Protein AF-A0AAW4KYK9-F1 (afdb_monomer_lite)

Secondary structure (DSSP, 8-state):
-----S-SSS-SSGGG---SEEEE-PPPTT--HHHHHHHH---EEEE--PPP-TTSTTS--HHHHHHHHHHHHHHHHS--PPPPTTGGGG--

pLDDT: mean 91.52, std 12.59, range [37.62, 98.31]

Organism: Vibrio cholerae (NCBI:txid666)

Sequence (92 aa):
GEWVQLNTNILQIENEYYSNIRPKRVTYTGERPIQALMARGIQYIEVRCLDINPFLPMGIDLPESRFLDAFLLYCALNDSPLFANNECGHAT

InterPro domains:
  IPR006334 Glutamate--cysteine ligase, monofunctional [PTHR38761] (1-89)
  IPR007370 Glutamate--cysteine ligase [PF04262] (1-90)
  IPR014746 Glutamine synthetase/guanido kinase, catalytic domain [SSF55931] (1-90)

Radius of gyration: 17.28 Å; chains: 1; bounding box: 40×38×48 Å

Structure (mmCIF, N/CA/C/O backbone):
data_AF-A0AAW4KYK9-F1
#
_entry.id   AF-A0AAW4KYK9-F1
#
loop_
_atom_site.group_PDB
_atom_site.id
_atom_site.type_symbol
_atom_site.label_atom_id
_atom_site.label_alt_id
_atom_site.label_comp_id
_atom_site.label_asym_id
_atom_site.label_entity_id
_atom_site.label_seq_id
_atom_site.pdbx_PDB_ins_code
_atom_site.Cartn_x
_atom_site.Cartn_y
_atom_site.Cartn_z
_atom_site.occupancy
_atom_site.B_iso_or_equiv
_atom_site.auth_seq_id
_atom_site.auth_comp_id
_atom_site.auth_asym_id
_atom_site.auth_atom_id
_atom_site.pdbx_PDB_model_num
ATOM 1 N N . GLY A 1 1 ? -1.787 16.146 33.582 1.00 83.69 1 GLY A N 1
ATOM 2 C CA . GLY A 1 1 ? -1.120 15.071 32.833 1.00 83.69 1 GLY A CA 1
ATOM 3 C C . GLY A 1 1 ? -1.573 15.198 31.405 1.00 83.69 1 GLY A C 1
ATOM 4 O O . GLY A 1 1 ? -2.770 15.354 31.205 1.00 83.69 1 GLY A O 1
ATOM 5 N N . GLU A 1 2 ? -0.638 15.224 30.463 1.00 92.69 2 GLU A N 1
ATOM 6 C CA . GLU A 1 2 ? -0.938 15.430 29.043 1.00 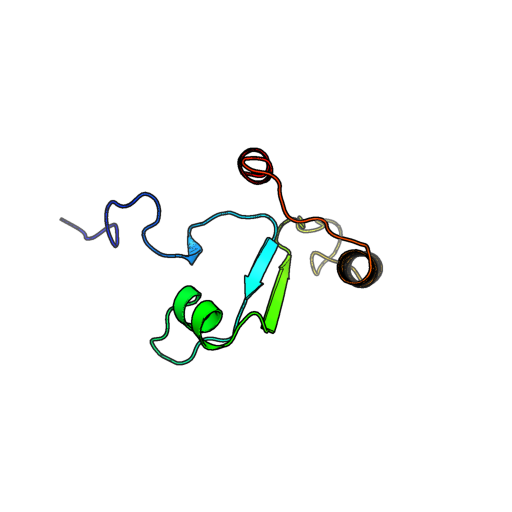92.69 2 GLU A CA 1
ATOM 7 C C . GLU A 1 2 ? -1.532 14.168 28.417 1.00 92.69 2 GLU A C 1
ATOM 9 O O . GLU A 1 2 ? -1.154 13.046 28.764 1.00 92.69 2 GLU A O 1
ATOM 14 N N . TRP A 1 3 ? -2.471 14.352 27.495 1.00 91.12 3 TRP A N 1
ATOM 15 C CA . TRP A 1 3 ? -3.076 13.253 26.756 1.00 91.12 3 TRP A CA 1
ATOM 16 C C . TRP A 1 3 ? -2.143 12.839 25.611 1.00 91.12 3 TRP A C 1
ATOM 18 O O . TRP A 1 3 ? -1.942 13.602 24.670 1.00 91.12 3 TRP A O 1
ATOM 28 N N . VAL A 1 4 ? -1.534 11.653 25.720 1.00 95.50 4 VAL A N 1
ATOM 29 C CA . VAL A 1 4 ? -0.452 11.195 24.820 1.00 95.50 4 VAL A CA 1
ATOM 30 C C . VAL A 1 4 ? -0.864 10.093 23.837 1.00 95.50 4 VAL A C 1
ATOM 32 O O . VAL A 1 4 ? -0.100 9.779 22.929 1.00 95.50 4 VAL A O 1
ATOM 35 N N . GLN A 1 5 ? -2.042 9.486 24.016 1.00 96.25 5 GLN A N 1
ATOM 36 C CA . GLN A 1 5 ? -2.532 8.349 23.224 1.00 96.25 5 GLN A CA 1
ATOM 37 C C . GLN A 1 5 ? -4.058 8.396 23.087 1.00 96.25 5 GLN A C 1
ATOM 39 O O . GLN A 1 5 ? -4.744 8.838 24.006 1.00 96.25 5 GLN A O 1
ATOM 44 N N . LEU A 1 6 ? -4.587 7.887 21.970 1.00 94.69 6 LEU A N 1
ATOM 45 C CA . LEU A 1 6 ? -6.024 7.750 21.717 1.00 94.69 6 LEU A CA 1
ATOM 46 C C . LEU A 1 6 ? -6.659 6.662 22.594 1.00 94.69 6 LEU A C 1
ATOM 48 O O . LEU A 1 6 ? -7.774 6.831 23.084 1.00 94.69 6 LEU A O 1
ATOM 52 N N . ASN A 1 7 ? -5.974 5.524 22.742 1.00 96.12 7 ASN A N 1
ATOM 53 C CA . ASN A 1 7 ? -6.360 4.389 23.584 1.00 96.12 7 ASN A CA 1
ATOM 54 C C . ASN A 1 7 ? -5.152 3.454 23.827 1.00 96.12 7 ASN A C 1
ATOM 56 O O . ASN A 1 7 ? -4.055 3.723 23.350 1.00 96.12 7 ASN A O 1
ATOM 60 N N . THR A 1 8 ? -5.355 2.360 24.568 1.00 96.12 8 THR A N 1
ATOM 61 C CA . THR A 1 8 ? -4.313 1.379 24.938 1.00 96.12 8 THR A CA 1
ATOM 62 C C . THR A 1 8 ? -4.448 0.040 24.200 1.00 96.12 8 THR A C 1
ATOM 64 O O . THR A 1 8 ? -4.017 -0.994 24.712 1.00 96.12 8 THR A O 1
ATOM 67 N N . ASN A 1 9 ? -5.123 0.015 23.049 1.00 96.56 9 ASN A N 1
ATOM 68 C CA . ASN A 1 9 ? -5.248 -1.200 22.243 1.00 96.56 9 ASN A CA 1
ATOM 69 C C . ASN A 1 9 ? -3.945 -1.475 21.474 1.00 96.56 9 ASN A C 1
ATOM 71 O O . ASN A 1 9 ? -3.111 -0.585 21.333 1.00 96.56 9 ASN A O 1
ATOM 75 N N . ILE A 1 10 ? -3.793 -2.692 20.927 1.00 95.88 10 ILE A N 1
ATOM 76 C CA . ILE A 1 10 ? -2.653 -3.042 20.051 1.00 95.88 10 ILE A CA 1
ATOM 77 C C . ILE A 1 10 ? -2.557 -2.065 18.870 1.00 95.88 10 ILE A C 1
ATOM 79 O O . ILE A 1 10 ? -1.470 -1.621 18.521 1.00 95.88 10 ILE A O 1
ATOM 83 N N . LEU A 1 11 ? -3.708 -1.743 18.277 1.00 95.38 11 LEU A N 1
ATOM 84 C CA . LEU A 1 11 ? -3.862 -0.711 17.261 1.00 95.38 11 LEU A CA 1
ATOM 85 C C . LEU A 1 11 ? -4.887 0.294 17.774 1.00 95.38 11 LEU A C 1
ATOM 87 O O . LEU A 1 11 ? -6.022 -0.079 18.089 1.00 95.38 11 LEU A O 1
ATOM 91 N N . GLN A 1 12 ? -4.514 1.563 17.841 1.00 95.25 12 GLN A N 1
ATOM 92 C CA . GLN A 1 12 ? -5.416 2.625 18.264 1.00 95.25 12 GLN A CA 1
ATOM 93 C C . GLN A 1 12 ? -6.377 3.023 17.146 1.00 95.25 12 GLN A C 1
ATOM 95 O O . GLN A 1 12 ? -7.539 3.337 17.418 1.00 95.25 12 GLN A O 1
ATOM 100 N N . ILE A 1 13 ? -5.892 2.975 15.903 1.00 92.69 13 ILE A N 1
ATOM 101 C CA . ILE A 1 13 ? -6.640 3.181 14.660 1.00 92.69 13 ILE A CA 1
ATOM 102 C C . ILE A 1 13 ? -6.128 2.229 13.577 1.00 92.69 13 ILE A C 1
ATOM 104 O O . ILE A 1 13 ? -5.007 1.728 13.639 1.00 92.69 13 ILE A O 1
ATOM 108 N N . GLU A 1 14 ? -6.919 2.026 12.527 1.00 89.56 14 GLU A N 1
ATOM 109 C CA . GLU A 1 14 ? -6.616 1.069 11.456 1.00 89.56 14 GLU A CA 1
ATOM 110 C C . GLU A 1 14 ? -5.330 1.423 10.684 1.00 89.56 14 GLU A C 1
ATOM 112 O O . GLU A 1 14 ? -4.670 0.552 10.120 1.00 89.56 14 GLU A O 1
ATOM 117 N N . ASN A 1 15 ? -4.938 2.701 10.675 1.00 88.69 15 ASN A N 1
ATOM 118 C CA . ASN A 1 15 ? -3.742 3.168 9.972 1.00 88.69 15 ASN A CA 1
ATOM 119 C C . ASN A 1 15 ? -2.421 2.720 10.622 1.00 88.69 15 ASN A C 1
ATOM 121 O O . ASN A 1 15 ? -1.403 2.710 9.922 1.00 88.69 15 ASN A O 1
ATOM 125 N N . GLU A 1 16 ? -2.442 2.331 11.902 1.00 93.69 16 GLU A N 1
ATOM 126 C CA . GLU A 1 16 ? -1.267 1.846 12.647 1.00 93.69 16 GLU A CA 1
ATOM 127 C C . GLU A 1 16 ? -0.836 0.433 12.232 1.00 93.69 16 GLU A C 1
ATOM 129 O O . GLU A 1 16 ? 0.269 0.004 12.548 1.00 93.69 16 GLU A O 1
ATOM 134 N N . TYR A 1 17 ? -1.673 -0.295 11.489 1.00 91.75 17 TYR A N 1
ATOM 135 C CA . TYR A 1 17 ? -1.342 -1.642 11.039 1.00 91.75 17 TYR A CA 1
ATOM 136 C C . TYR A 1 17 ? -0.293 -1.634 9.917 1.00 91.75 17 TYR A C 1
ATOM 138 O O . TYR A 1 17 ? -0.628 -1.434 8.749 1.00 91.75 17 TYR A O 1
ATOM 146 N N . TYR A 1 18 ? 0.985 -1.835 10.235 1.00 91.44 18 TYR A N 1
ATOM 147 C CA . TYR A 1 18 ? 2.068 -1.899 9.246 1.00 91.44 18 TYR A CA 1
ATOM 148 C C . TYR A 1 18 ? 1.925 -3.124 8.328 1.00 91.44 18 TYR A C 1
ATOM 150 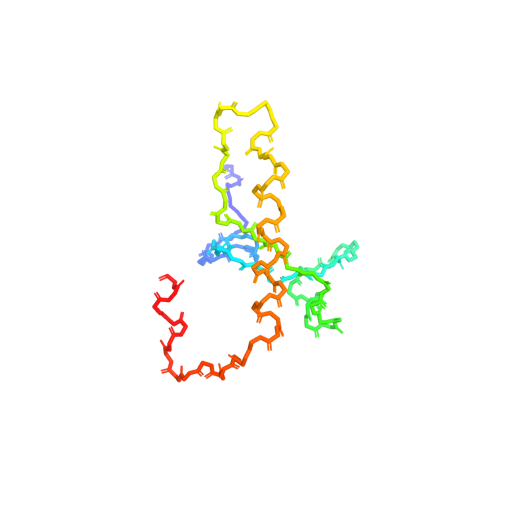O O . TYR A 1 18 ? 1.913 -4.257 8.793 1.00 91.44 18 TYR A O 1
ATOM 158 N N . SER A 1 19 ? 1.816 -2.889 7.016 1.00 92.19 19 SER A N 1
ATOM 159 C CA . SER A 1 19 ? 1.743 -3.940 5.995 1.00 92.19 19 SER A CA 1
ATOM 160 C C . SER A 1 19 ? 2.405 -3.487 4.692 1.00 92.19 19 SER A C 1
ATOM 162 O O . SER A 1 19 ? 2.402 -2.294 4.370 1.00 92.19 19 SER A O 1
ATOM 164 N N . ASN A 1 20 ? 2.940 -4.447 3.931 1.00 93.12 20 ASN A N 1
ATOM 165 C CA . ASN A 1 20 ? 3.635 -4.201 2.659 1.00 93.12 20 ASN A CA 1
ATOM 166 C C . ASN A 1 20 ? 2.696 -3.739 1.537 1.00 93.12 20 ASN A C 1
ATOM 168 O O . ASN A 1 20 ? 3.103 -3.015 0.631 1.00 93.12 20 ASN A O 1
ATOM 172 N N . ILE A 1 21 ? 1.430 -4.146 1.601 1.00 94.50 21 ILE A N 1
ATOM 173 C CA . ILE A 1 21 ? 0.381 -3.749 0.666 1.00 94.50 21 ILE A CA 1
ATOM 174 C C . ILE A 1 21 ? -0.934 -3.573 1.429 1.00 94.50 21 ILE A C 1
ATOM 176 O O . ILE A 1 21 ? -1.183 -4.275 2.416 1.00 94.50 21 ILE A O 1
ATOM 180 N N . ARG A 1 22 ? -1.764 -2.608 1.019 1.00 95.50 22 ARG A N 1
ATOM 181 C CA . ARG A 1 22 ? -3.067 -2.337 1.647 1.00 95.50 22 ARG A CA 1
ATOM 182 C C . ARG A 1 22 ? -4.187 -2.243 0.610 1.00 95.50 22 ARG A C 1
ATOM 184 O O . ARG A 1 22 ? -4.026 -1.527 -0.379 1.00 95.50 22 ARG A O 1
ATOM 191 N N . PRO A 1 23 ? -5.348 -2.879 0.845 1.00 95.94 23 PRO A N 1
ATOM 192 C CA . PRO A 1 23 ? -6.560 -2.564 0.103 1.00 95.94 23 PRO A CA 1
ATOM 193 C C . PRO A 1 23 ? -7.108 -1.209 0.559 1.00 95.94 23 PRO A C 1
ATOM 195 O O . PRO A 1 23 ? -7.154 -0.919 1.757 1.00 95.94 23 PRO A O 1
ATOM 198 N N . LYS A 1 24 ? -7.535 -0.364 -0.381 1.00 96.94 24 LYS A N 1
ATOM 199 C CA . LYS A 1 24 ? -7.992 0.997 -0.083 1.00 96.94 24 LYS A CA 1
ATOM 200 C C . LYS A 1 24 ? -9.304 1.343 -0.773 1.00 96.94 24 LYS A C 1
ATOM 202 O O . LYS A 1 24 ? -9.624 0.870 -1.865 1.00 96.94 24 LYS A O 1
ATOM 207 N N . ARG A 1 25 ? -10.043 2.235 -0.117 1.00 97.12 25 ARG A N 1
ATOM 208 C CA . ARG A 1 25 ? -11.241 2.906 -0.621 1.00 97.12 25 ARG A CA 1
ATOM 209 C C . ARG A 1 25 ? -11.194 4.358 -0.169 1.00 97.12 25 ARG A C 1
ATOM 211 O O . ARG A 1 25 ? -10.806 4.621 0.968 1.00 97.12 25 ARG A O 1
ATOM 218 N N . VAL A 1 26 ? -11.589 5.287 -1.038 1.00 95.50 26 VAL A N 1
ATOM 219 C CA . VAL A 1 26 ? -11.748 6.689 -0.632 1.00 95.50 26 VAL A CA 1
ATOM 220 C C . VAL A 1 26 ? -12.870 6.785 0.410 1.00 95.50 26 VAL A C 1
ATOM 222 O O . VAL A 1 26 ? -13.985 6.297 0.192 1.00 95.50 26 VAL A O 1
ATOM 225 N N . THR A 1 27 ? -12.545 7.382 1.555 1.00 94.69 27 THR A N 1
ATOM 226 C CA . THR A 1 27 ? -13.449 7.588 2.693 1.00 94.69 27 THR A CA 1
ATOM 227 C C . THR A 1 27 ? -14.224 8.888 2.539 1.00 94.69 27 THR A C 1
ATOM 229 O O . THR A 1 27 ? -13.658 9.904 2.132 1.00 94.69 27 THR A O 1
ATOM 232 N N . TYR A 1 28 ? -15.496 8.881 2.921 1.00 95.38 28 TYR A N 1
ATOM 233 C CA . TYR A 1 28 ? -16.250 10.113 3.134 1.00 95.38 28 TYR A CA 1
ATOM 234 C C . TYR A 1 28 ? -15.867 10.771 4.466 1.00 95.38 28 TYR A C 1
ATOM 236 O O . TYR A 1 28 ? -15.236 10.161 5.331 1.00 95.38 28 TYR A O 1
ATOM 244 N N . THR A 1 29 ? -16.245 12.035 4.646 1.00 94.81 29 THR A N 1
ATOM 245 C CA . THR A 1 29 ? -15.980 12.770 5.888 1.00 94.81 29 THR A CA 1
ATOM 246 C C . THR A 1 29 ? -16.553 12.024 7.096 1.00 94.81 29 THR A C 1
ATOM 248 O O . THR A 1 29 ? -17.745 11.729 7.138 1.00 94.81 29 THR A O 1
ATOM 251 N N . GLY A 1 30 ? -15.701 11.736 8.085 1.00 93.06 30 GLY A N 1
ATOM 252 C CA . GLY A 1 30 ? -16.074 11.027 9.317 1.00 93.06 30 GLY A CA 1
ATOM 253 C C . GLY A 1 30 ? -16.136 9.500 9.200 1.00 93.06 30 GLY A C 1
ATOM 254 O O . GLY A 1 30 ? -16.412 8.826 10.189 1.00 93.06 30 GLY A O 1
ATOM 255 N N . GLU A 1 31 ? -15.865 8.939 8.024 1.00 95.00 31 GLU A N 1
ATOM 256 C CA . GLU A 1 31 ? -15.904 7.498 7.797 1.00 95.00 31 GLU A CA 1
ATOM 257 C C . GLU A 1 31 ? -14.554 6.836 8.084 1.00 95.00 31 GLU A C 1
ATOM 259 O O . GLU A 1 31 ? -13.501 7.317 7.656 1.00 95.00 31 GLU A O 1
ATOM 264 N N . ARG A 1 32 ? -14.574 5.683 8.764 1.00 91.94 32 ARG A N 1
ATOM 265 C CA . ARG A 1 32 ? -13.351 4.907 8.988 1.00 91.94 32 ARG A CA 1
ATOM 266 C C . ARG A 1 32 ? -12.951 4.119 7.735 1.00 91.94 32 ARG A C 1
ATOM 268 O O . ARG A 1 32 ? -13.826 3.566 7.065 1.00 91.94 32 ARG A O 1
ATOM 275 N N . PRO A 1 33 ? -11.645 3.949 7.452 1.00 93.19 33 PRO A N 1
ATOM 276 C CA . PRO A 1 33 ? -11.177 3.193 6.287 1.00 93.19 33 PRO A CA 1
ATOM 277 C C . PRO A 1 33 ? -11.768 1.782 6.178 1.00 93.19 33 PRO A C 1
ATOM 279 O O . PRO A 1 33 ? -12.168 1.362 5.094 1.00 93.19 33 PRO A O 1
ATOM 282 N N . ILE A 1 34 ? -11.879 1.063 7.301 1.00 92.88 34 ILE A N 1
ATOM 283 C CA . ILE A 1 34 ? -12.444 -0.291 7.313 1.00 92.88 34 ILE A CA 1
ATOM 284 C C . ILE A 1 34 ? -13.938 -0.299 6.974 1.00 92.88 34 ILE A C 1
ATOM 286 O O . ILE A 1 34 ? -14.398 -1.177 6.251 1.00 92.88 34 ILE A O 1
ATOM 290 N N . GLN A 1 35 ? -14.689 0.714 7.416 1.00 94.94 35 GLN A N 1
ATOM 291 C CA . GLN A 1 35 ? -16.110 0.853 7.092 1.00 94.94 35 GLN A CA 1
ATOM 292 C C . GLN A 1 35 ? -16.298 1.110 5.595 1.00 94.94 35 GLN A C 1
ATOM 294 O O . GLN A 1 35 ? -17.133 0.463 4.964 1.00 94.94 35 GLN A O 1
ATOM 299 N N . ALA A 1 36 ? -15.470 1.982 5.011 1.00 96.06 36 ALA A N 1
ATOM 300 C CA . ALA A 1 36 ? -15.474 2.246 3.576 1.00 96.06 36 ALA A CA 1
ATOM 301 C C . ALA A 1 36 ? -15.195 0.973 2.757 1.00 96.06 36 ALA A C 1
ATOM 303 O O . ALA A 1 36 ? -15.892 0.703 1.776 1.00 96.06 36 ALA A O 1
ATOM 304 N N . LEU A 1 37 ? -14.207 0.176 3.181 1.00 95.94 37 LEU A N 1
ATOM 305 C CA . LEU A 1 37 ? -13.858 -1.097 2.546 1.00 95.94 37 LEU A CA 1
ATOM 306 C C . LEU A 1 37 ? -14.984 -2.128 2.655 1.00 95.94 37 LEU A C 1
ATOM 308 O O . LEU A 1 37 ? -15.338 -2.741 1.652 1.00 95.94 37 LEU A O 1
ATOM 312 N N . MET A 1 38 ? -15.576 -2.302 3.839 1.00 95.62 38 MET A N 1
ATOM 313 C CA . MET A 1 38 ? -16.668 -3.261 4.039 1.00 95.62 38 MET A CA 1
ATOM 314 C C . MET A 1 38 ? -17.922 -2.880 3.248 1.00 95.62 38 MET A C 1
ATOM 316 O O . MET A 1 38 ? -18.573 -3.747 2.674 1.00 95.62 38 MET A O 1
ATOM 320 N N . ALA A 1 39 ? -18.264 -1.590 3.202 1.00 96.88 39 ALA A N 1
ATOM 321 C CA . ALA A 1 39 ? -19.492 -1.124 2.568 1.00 96.88 39 ALA A CA 1
ATOM 322 C C . ALA A 1 39 ? -19.396 -1.041 1.039 1.00 96.88 39 ALA A C 1
ATOM 324 O O . ALA A 1 39 ? -20.403 -1.199 0.352 1.00 96.88 39 ALA A O 1
ATOM 325 N N . ARG A 1 40 ? -18.214 -0.720 0.493 1.00 97.50 40 ARG A N 1
ATOM 326 C CA . ARG A 1 40 ? -18.058 -0.389 -0.936 1.00 97.50 40 ARG A CA 1
ATOM 327 C C . ARG A 1 40 ? -16.954 -1.167 -1.645 1.00 97.50 40 ARG A C 1
ATOM 329 O O . ARG A 1 40 ? -16.691 -0.900 -2.817 1.00 97.50 40 ARG A O 1
ATOM 336 N N . GLY A 1 41 ? -16.331 -2.123 -0.966 1.00 97.12 41 GLY A N 1
ATOM 337 C CA . GLY A 1 41 ? -15.248 -2.930 -1.510 1.00 97.12 41 GLY A CA 1
ATOM 338 C C . GLY A 1 41 ? -13.965 -2.136 -1.758 1.00 97.12 41 GLY A C 1
ATOM 339 O O . GLY A 1 41 ? -13.847 -0.943 -1.463 1.00 97.12 41 GLY A O 1
ATOM 340 N N . ILE A 1 42 ? -12.987 -2.830 -2.331 1.00 97.50 42 ILE A N 1
ATOM 341 C CA . ILE A 1 42 ? -11.687 -2.271 -2.708 1.00 97.50 42 ILE A CA 1
ATOM 342 C C . ILE A 1 42 ? -11.868 -1.378 -3.942 1.00 97.50 42 ILE A C 1
ATOM 344 O O . ILE A 1 42 ? -12.595 -1.727 -4.867 1.00 97.50 42 ILE A O 1
ATOM 348 N N . GLN A 1 43 ? -11.220 -0.215 -3.955 1.00 97.88 43 GLN A N 1
ATOM 349 C CA . GLN A 1 43 ? -11.165 0.673 -5.123 1.00 97.88 43 GLN A CA 1
ATOM 350 C C . GLN A 1 43 ? -9.768 0.737 -5.730 1.00 97.88 43 GLN A C 1
ATOM 352 O O . GLN A 1 43 ? -9.641 0.849 -6.943 1.00 97.88 43 GLN A O 1
ATOM 357 N N . TYR A 1 44 ? -8.734 0.685 -4.897 1.00 97.81 44 TYR A N 1
ATOM 358 C CA . TYR A 1 44 ? -7.344 0.640 -5.331 1.00 97.81 44 TYR A CA 1
ATOM 359 C C . TYR A 1 44 ? -6.490 -0.082 -4.286 1.00 97.81 44 TYR A C 1
ATOM 361 O O . TYR A 1 44 ? -6.945 -0.346 -3.168 1.00 97.81 44 TYR A O 1
ATOM 369 N N . ILE A 1 45 ? -5.253 -0.397 -4.655 1.00 97.19 45 ILE A N 1
ATOM 370 C CA . ILE A 1 45 ? -4.240 -0.949 -3.755 1.00 97.19 45 ILE A CA 1
ATOM 371 C C . ILE A 1 45 ? -3.139 0.079 -3.512 1.00 97.19 45 ILE A C 1
ATOM 373 O O . ILE A 1 45 ? -2.807 0.877 -4.383 1.00 97.19 45 ILE A O 1
ATOM 377 N N . GLU A 1 46 ? -2.580 0.060 -2.312 1.00 97.56 46 GLU A N 1
ATOM 378 C CA . GLU A 1 46 ? -1.459 0.900 -1.909 1.00 97.56 46 GLU A CA 1
ATOM 379 C C . GLU A 1 46 ? -0.255 -0.006 -1.638 1.00 97.56 46 GLU A C 1
ATOM 381 O O . GLU A 1 46 ? -0.255 -0.748 -0.653 1.00 97.56 46 GLU A O 1
ATOM 386 N N . VAL A 1 47 ? 0.747 0.033 -2.520 1.00 96.81 47 VAL A N 1
ATOM 387 C CA . VAL A 1 47 ? 2.019 -0.688 -2.354 1.00 96.81 47 VAL A CA 1
ATOM 388 C C . VAL A 1 47 ? 2.955 0.164 -1.502 1.00 96.81 47 VAL A C 1
ATOM 390 O O . VAL A 1 47 ? 3.181 1.332 -1.806 1.00 96.81 47 VAL A O 1
ATOM 393 N N . ARG A 1 48 ? 3.467 -0.409 -0.411 1.00 96.06 48 ARG A N 1
ATOM 394 C CA . ARG A 1 48 ? 4.216 0.305 0.639 1.00 96.06 48 ARG A CA 1
ATOM 395 C C . ARG A 1 48 ? 5.615 -0.260 0.881 1.00 96.06 48 ARG A C 1
ATOM 397 O O . ARG A 1 48 ? 6.297 0.196 1.788 1.00 96.06 48 ARG A O 1
ATOM 404 N N . CYS A 1 49 ? 6.030 -1.249 0.095 1.00 92.50 49 CYS A N 1
ATOM 405 C CA . CYS A 1 49 ? 7.320 -1.927 0.224 1.00 92.50 49 CYS A CA 1
ATOM 406 C C . CYS A 1 49 ? 8.436 -1.309 -0.638 1.00 92.50 49 CYS A C 1
ATOM 408 O O . CYS A 1 49 ? 9.432 -1.975 -0.899 1.00 92.50 49 CYS A O 1
ATOM 410 N N . LEU A 1 50 ? 8.250 -0.082 -1.133 1.00 94.88 50 LEU A N 1
ATOM 411 C CA . LEU A 1 50 ? 9.248 0.630 -1.928 1.00 94.88 50 LEU A CA 1
ATOM 412 C C . LEU A 1 50 ? 10.036 1.584 -1.045 1.00 94.88 50 LEU A C 1
ATOM 414 O O . LEU A 1 50 ? 9.454 2.454 -0.393 1.00 94.88 50 LEU A O 1
ATOM 418 N N . ASP A 1 51 ? 11.353 1.441 -1.085 1.00 96.62 51 ASP A N 1
ATOM 419 C CA . ASP A 1 51 ? 12.263 2.412 -0.500 1.00 96.62 51 ASP A CA 1
ATOM 420 C C . ASP A 1 51 ? 12.373 3.652 -1.392 1.00 96.62 51 ASP A C 1
ATOM 422 O O . ASP A 1 51 ? 12.160 3.606 -2.605 1.00 96.62 51 ASP A O 1
ATOM 426 N N . ILE A 1 52 ? 12.742 4.777 -0.782 1.00 97.56 52 ILE A N 1
ATOM 427 C CA . ILE A 1 52 ? 13.099 5.986 -1.525 1.00 97.56 52 ILE A CA 1
ATOM 428 C C . ILE A 1 52 ? 14.4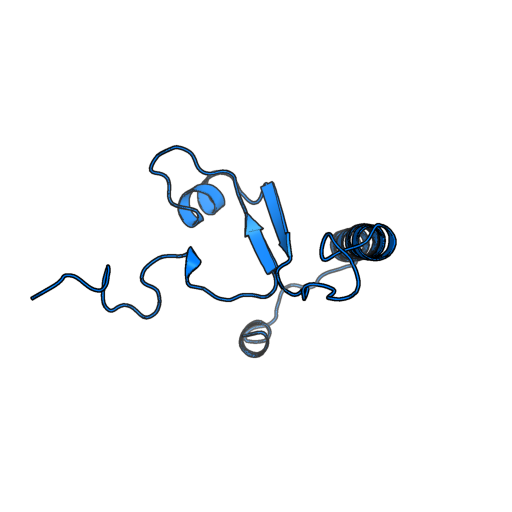38 5.734 -2.215 1.00 97.56 52 ILE A C 1
ATOM 430 O O . ILE A 1 52 ? 15.436 5.479 -1.542 1.00 97.56 52 ILE A O 1
ATOM 434 N N . ASN A 1 53 ? 14.484 5.873 -3.538 1.00 97.38 53 ASN A N 1
ATOM 435 C CA . ASN A 1 53 ? 15.727 5.813 -4.294 1.00 97.38 53 ASN A CA 1
ATOM 436 C C . ASN A 1 53 ? 16.558 7.095 -4.048 1.00 97.38 53 ASN A C 1
ATOM 438 O O . ASN A 1 53 ? 16.187 8.168 -4.536 1.00 97.38 53 ASN A O 1
ATOM 442 N N . PRO A 1 54 ? 17.693 7.026 -3.322 1.00 98.00 54 PRO A N 1
ATOM 443 C CA . PRO A 1 54 ? 18.453 8.214 -2.925 1.00 98.00 54 PRO A CA 1
ATOM 444 C C . PRO A 1 54 ? 19.223 8.855 -4.089 1.00 98.00 54 PRO A C 1
ATOM 446 O O . PRO A 1 54 ? 19.768 9.948 -3.939 1.00 98.00 54 PRO A O 1
ATOM 449 N N . PHE A 1 55 ? 19.293 8.183 -5.241 1.00 97.69 55 PHE A N 1
ATOM 450 C CA . PHE A 1 55 ? 19.993 8.663 -6.432 1.00 97.69 55 PHE A CA 1
ATOM 451 C C . PHE A 1 55 ? 19.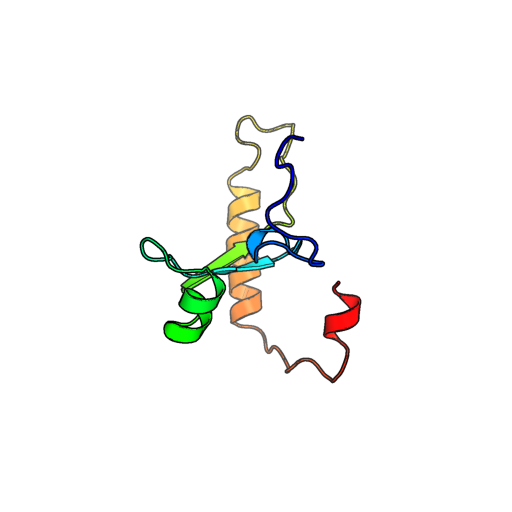083 9.461 -7.371 1.00 9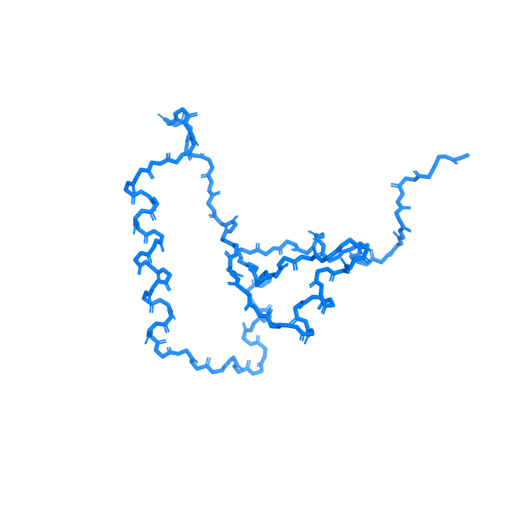7.69 55 PHE A C 1
ATOM 453 O O . PHE A 1 55 ? 19.559 10.022 -8.358 1.00 97.69 55 PHE A O 1
ATOM 460 N N . LEU A 1 56 ? 17.782 9.527 -7.071 1.00 97.44 56 LEU A N 1
ATOM 461 C CA . LEU A 1 56 ? 16.783 10.213 -7.878 1.00 97.44 56 LEU A CA 1
ATOM 462 C C . LEU A 1 56 ? 16.163 11.371 -7.091 1.00 97.44 56 LEU A C 1
ATOM 464 O O . LEU A 1 56 ? 15.752 11.184 -5.948 1.00 97.44 56 LEU A O 1
ATOM 468 N N . PRO A 1 57 ? 15.993 12.558 -7.698 1.00 97.06 57 PRO A N 1
ATOM 469 C CA . PRO A 1 57 ? 15.420 13.713 -7.004 1.00 97.06 57 PRO A CA 1
ATOM 470 C C . PRO A 1 57 ? 13.972 13.483 -6.547 1.00 97.06 57 PRO A C 1
ATOM 472 O O . PRO A 1 57 ? 13.538 14.078 -5.566 1.00 97.06 57 PRO A O 1
ATOM 475 N N . MET A 1 58 ? 13.230 12.621 -7.248 1.00 96.94 58 MET A N 1
ATOM 476 C CA . MET A 1 58 ? 11.843 12.273 -6.922 1.00 96.94 58 MET A CA 1
ATOM 477 C C . MET A 1 58 ? 11.722 10.998 -6.077 1.00 96.94 58 MET A C 1
ATOM 479 O O . MET A 1 58 ? 10.610 10.608 -5.737 1.00 96.94 58 MET A O 1
ATOM 483 N N . GLY A 1 59 ? 12.837 10.326 -5.763 1.00 97.75 59 GLY A N 1
ATOM 484 C CA . GLY A 1 59 ? 12.836 9.069 -5.013 1.00 97.75 59 GLY A CA 1
ATOM 485 C C . GLY A 1 59 ? 12.341 7.837 -5.779 1.00 97.75 59 GLY A C 1
ATOM 486 O O . GLY A 1 59 ? 12.347 6.754 -5.207 1.00 97.75 59 GLY A O 1
ATOM 487 N N . ILE A 1 60 ? 11.919 7.992 -7.037 1.00 97.88 60 ILE A N 1
ATOM 488 C CA . ILE A 1 60 ? 11.462 6.922 -7.932 1.00 97.88 60 ILE A CA 1
ATOM 489 C C . ILE A 1 60 ? 11.619 7.368 -9.394 1.00 97.88 60 ILE A C 1
ATOM 491 O O . ILE A 1 60 ? 11.482 8.563 -9.688 1.00 97.88 60 ILE A O 1
ATOM 495 N N . ASP A 1 61 ? 11.901 6.443 -10.314 1.00 97.50 61 ASP A N 1
ATOM 496 C CA . ASP A 1 61 ? 11.929 6.705 -11.756 1.00 97.50 61 ASP A CA 1
ATOM 497 C C . ASP A 1 61 ? 10.802 6.013 -12.548 1.00 97.50 61 ASP A C 1
ATOM 499 O O . ASP A 1 61 ? 9.936 5.290 -12.041 1.00 97.50 61 ASP A O 1
ATOM 503 N N . LEU A 1 62 ? 10.766 6.321 -13.847 1.00 97.69 62 LEU A N 1
ATOM 504 C CA . LEU A 1 62 ? 9.785 5.777 -14.777 1.00 97.69 62 LEU A CA 1
ATOM 505 C C . LEU A 1 62 ? 9.953 4.257 -14.997 1.00 97.69 62 LEU A C 1
ATOM 507 O O . LEU A 1 62 ? 8.928 3.574 -15.030 1.00 97.69 62 LEU A O 1
ATOM 511 N N . PRO A 1 63 ? 11.171 3.702 -15.165 1.00 97.75 63 PRO A N 1
ATOM 512 C CA . PRO A 1 63 ? 11.390 2.255 -15.153 1.00 97.75 63 PRO A CA 1
ATOM 513 C C . PRO A 1 63 ? 10.828 1.536 -13.918 1.00 97.75 63 PRO A C 1
ATOM 515 O O . PRO A 1 63 ? 10.081 0.573 -14.092 1.00 97.75 63 PRO A O 1
ATOM 518 N N . GLU A 1 64 ? 11.122 2.010 -12.703 1.00 97.06 64 GLU A N 1
ATOM 519 C CA . GLU A 1 64 ? 10.617 1.443 -11.442 1.00 97.06 64 GLU A CA 1
ATOM 520 C C . GLU A 1 64 ? 9.080 1.471 -11.406 1.00 97.06 64 GLU A C 1
ATOM 522 O O . GLU A 1 64 ? 8.435 0.461 -11.116 1.00 97.06 64 GLU A O 1
ATOM 527 N N . SER A 1 65 ? 8.479 2.596 -11.806 1.00 97.12 65 SER A N 1
ATOM 528 C CA . SER A 1 65 ? 7.019 2.752 -11.890 1.00 97.12 65 SER A CA 1
ATOM 529 C C . SER A 1 65 ? 6.381 1.776 -12.890 1.00 97.12 65 SER A C 1
ATOM 531 O O . SER A 1 65 ? 5.395 1.111 -12.584 1.00 97.12 65 SER A O 1
ATOM 533 N N . ARG A 1 66 ? 6.967 1.635 -14.086 1.00 98.31 66 ARG A N 1
ATOM 534 C CA . ARG A 1 66 ? 6.471 0.712 -15.124 1.00 98.31 66 ARG A CA 1
ATOM 535 C C . ARG A 1 66 ? 6.617 -0.750 -14.723 1.00 98.31 66 ARG A C 1
ATOM 537 O O . ARG A 1 66 ? 5.779 -1.569 -15.100 1.00 98.31 66 ARG A O 1
ATOM 544 N N . PHE A 1 67 ? 7.675 -1.085 -13.988 1.00 97.88 67 PHE A N 1
ATOM 545 C CA . PHE A 1 67 ? 7.838 -2.420 -13.430 1.00 97.88 67 PHE A CA 1
ATOM 546 C C . PHE A 1 67 ? 6.701 -2.743 -12.457 1.00 97.88 67 PHE A C 1
ATOM 548 O O . PHE A 1 67 ? 6.108 -3.814 -12.564 1.00 97.88 67 PHE A O 1
ATOM 555 N N . LEU A 1 68 ? 6.355 -1.811 -11.563 1.00 97.56 68 LEU A N 1
ATOM 556 C CA . LEU A 1 68 ? 5.243 -1.990 -10.628 1.00 97.56 68 LEU A CA 1
ATOM 557 C C . LEU A 1 68 ? 3.915 -2.194 -11.355 1.00 97.56 68 LEU A C 1
ATOM 559 O O . LEU A 1 68 ? 3.195 -3.129 -11.017 1.00 97.56 68 LEU A O 1
ATOM 563 N N . ASP A 1 69 ? 3.619 -1.395 -12.382 1.00 97.69 69 ASP A N 1
ATOM 564 C CA . ASP A 1 69 ? 2.406 -1.569 -13.192 1.00 97.69 69 ASP A CA 1
ATOM 565 C C . ASP A 1 69 ? 2.333 -2.976 -13.805 1.00 97.69 69 ASP A C 1
ATOM 567 O O . ASP A 1 69 ? 1.317 -3.666 -13.686 1.00 97.69 69 ASP A O 1
ATOM 571 N N . ALA A 1 70 ? 3.424 -3.432 -14.430 1.00 98.25 70 ALA A N 1
ATOM 572 C CA . ALA A 1 70 ? 3.489 -4.753 -15.048 1.00 98.25 70 ALA A CA 1
ATOM 573 C C . ALA A 1 70 ? 3.381 -5.886 -14.015 1.00 98.25 70 ALA A C 1
ATOM 575 O O . ALA A 1 70 ? 2.674 -6.868 -14.245 1.00 98.25 70 ALA A O 1
ATOM 576 N N . PHE A 1 71 ? 4.050 -5.746 -12.869 1.00 97.56 71 PHE A N 1
ATOM 577 C CA . PHE A 1 71 ? 4.024 -6.728 -11.790 1.00 97.56 71 PHE A CA 1
ATOM 578 C C . PHE A 1 71 ? 2.635 -6.842 -11.156 1.00 97.56 71 PHE A C 1
ATOM 580 O O . PHE A 1 71 ? 2.125 -7.946 -10.976 1.00 97.56 71 PHE A O 1
ATOM 587 N N . LEU A 1 72 ? 1.980 -5.715 -10.875 1.00 97.44 72 LEU A N 1
ATOM 588 C CA . LEU A 1 72 ? 0.634 -5.698 -10.305 1.00 97.44 72 LEU A CA 1
ATOM 589 C C . LEU A 1 72 ? -0.407 -6.236 -11.291 1.00 97.44 72 LEU A C 1
ATOM 591 O O . LEU A 1 72 ? -1.311 -6.967 -10.883 1.00 97.44 72 LEU A O 1
ATOM 595 N N . LEU A 1 73 ? -0.261 -5.936 -12.586 1.00 97.94 73 LEU A N 1
ATOM 596 C CA . LEU A 1 73 ? -1.095 -6.532 -13.628 1.00 97.94 73 LEU A CA 1
ATOM 597 C C . LEU A 1 73 ? -0.895 -8.050 -13.701 1.00 97.94 73 LEU A C 1
ATOM 599 O O . LEU A 1 73 ? -1.872 -8.789 -13.782 1.00 97.94 73 LEU A O 1
ATOM 603 N N . TYR A 1 74 ? 0.350 -8.523 -13.622 1.00 98.06 74 TYR A N 1
ATOM 604 C CA . TYR A 1 74 ? 0.644 -9.951 -13.543 1.00 98.06 74 TYR A CA 1
ATOM 605 C C . TYR A 1 74 ? -0.032 -10.599 -12.326 1.00 98.06 74 TYR A C 1
ATOM 607 O O . TYR A 1 74 ? -0.722 -11.603 -12.485 1.00 98.06 74 TYR A O 1
ATOM 615 N N . CYS A 1 75 ? 0.082 -10.005 -11.132 1.00 96.44 75 CYS A N 1
ATOM 616 C CA . CYS A 1 75 ? -0.584 -10.505 -9.926 1.00 96.44 75 CYS A CA 1
ATOM 617 C C . CYS A 1 75 ? -2.113 -10.557 -10.060 1.00 96.44 75 CYS A C 1
ATOM 619 O O . CYS A 1 75 ? -2.736 -11.438 -9.478 1.00 96.44 75 CYS A O 1
ATOM 621 N N . ALA A 1 76 ? -2.717 -9.632 -10.809 1.00 96.31 76 ALA A N 1
ATOM 622 C CA . ALA A 1 76 ? -4.159 -9.615 -11.045 1.00 96.31 76 ALA A CA 1
ATOM 623 C C . ALA A 1 76 ? -4.630 -10.691 -12.040 1.00 96.31 76 ALA A C 1
ATOM 625 O O . ALA A 1 76 ? -5.790 -11.095 -11.991 1.00 96.31 76 ALA A O 1
ATOM 626 N N . LEU A 1 77 ? -3.760 -11.117 -12.961 1.00 97.56 77 LEU A N 1
ATOM 627 C CA . LEU A 1 77 ? -4.083 -12.091 -14.009 1.00 97.56 77 LEU A CA 1
ATOM 628 C C . LEU A 1 77 ? -3.702 -13.525 -13.640 1.00 97.56 77 LEU A C 1
ATOM 630 O O . LEU A 1 77 ? -4.302 -14.465 -14.155 1.00 97.56 77 LEU A O 1
ATOM 634 N N . ASN A 1 78 ? -2.681 -13.695 -12.805 1.00 97.06 78 ASN A N 1
ATOM 635 C CA . ASN A 1 78 ? -2.201 -15.006 -12.404 1.00 97.06 78 ASN A CA 1
ATOM 636 C C . ASN A 1 78 ? -3.146 -15.651 -11.381 1.00 97.06 78 ASN A C 1
ATOM 638 O O . ASN A 1 78 ? -3.641 -14.975 -10.478 1.00 97.06 78 ASN A O 1
ATOM 642 N N . ASP A 1 79 ? -3.334 -16.970 -11.475 1.00 95.75 79 ASP A N 1
ATOM 643 C CA . ASP A 1 79 ? -4.127 -17.714 -10.497 1.00 95.75 79 ASP A CA 1
ATOM 644 C C . ASP A 1 79 ? -3.582 -17.489 -9.077 1.00 95.75 79 ASP A C 1
ATOM 646 O O . ASP A 1 79 ? -2.390 -17.658 -8.800 1.00 95.75 79 ASP A O 1
ATOM 650 N N . SER A 1 80 ? -4.478 -17.097 -8.171 1.00 90.81 80 SER A N 1
ATOM 651 C CA . SER A 1 80 ? -4.188 -16.848 -6.761 1.00 90.81 80 SER A CA 1
ATOM 652 C C . SER A 1 80 ? -5.086 -17.762 -5.925 1.00 90.81 80 SER A C 1
ATOM 654 O O . SER A 1 80 ? -6.259 -17.439 -5.710 1.00 90.81 80 SER A O 1
ATOM 656 N N . PRO A 1 81 ? -4.596 -18.949 -5.514 1.00 90.88 81 PRO A N 1
ATOM 657 C CA . PRO A 1 81 ? -5.369 -19.823 -4.647 1.00 90.88 81 PRO A CA 1
ATOM 658 C C . PRO A 1 81 ? -5.669 -19.112 -3.326 1.00 90.88 81 PRO A C 1
ATOM 660 O O . PRO A 1 81 ? -4.895 -18.278 -2.854 1.00 90.88 81 PRO A O 1
ATOM 663 N N . LEU A 1 82 ? -6.807 -19.454 -2.723 1.00 88.50 82 LEU A N 1
ATOM 664 C CA . LEU A 1 82 ? -7.142 -18.965 -1.391 1.00 88.50 82 LEU A CA 1
ATOM 665 C C . LEU A 1 82 ? -6.049 -19.386 -0.410 1.00 88.50 82 LEU A C 1
ATOM 667 O O . LEU A 1 82 ? -5.584 -20.524 -0.461 1.00 88.50 82 LEU A O 1
ATOM 671 N N . PHE A 1 83 ? -5.695 -18.486 0.505 1.00 83.44 83 PHE A N 1
ATOM 672 C CA . PHE A 1 83 ? -4.791 -18.815 1.599 1.00 83.44 83 PHE A CA 1
ATOM 673 C C . PHE A 1 83 ? -5.319 -20.033 2.361 1.00 83.44 83 PHE A C 1
ATOM 675 O O . PHE A 1 83 ? -6.465 -20.029 2.827 1.00 83.44 83 PHE A O 1
ATOM 682 N N . ALA A 1 84 ? -4.490 -21.062 2.517 1.00 82.06 84 ALA A N 1
ATOM 683 C CA . ALA A 1 84 ? -4.790 -22.137 3.446 1.00 82.06 84 ALA A CA 1
ATOM 684 C C . ALA A 1 84 ? -4.702 -21.612 4.890 1.00 82.06 84 ALA A C 1
ATOM 686 O O . ALA A 1 84 ? -4.062 -20.592 5.177 1.00 82.06 84 ALA A O 1
ATOM 687 N N . ASN A 1 85 ? -5.362 -22.304 5.822 1.00 70.94 85 ASN A N 1
ATOM 688 C CA . ASN A 1 85 ? -5.384 -21.907 7.230 1.00 70.94 85 ASN A CA 1
ATOM 689 C C . ASN A 1 85 ? -3.944 -21.705 7.751 1.00 70.94 85 ASN A C 1
ATOM 691 O O . ASN A 1 85 ? -3.159 -22.649 7.767 1.00 70.94 85 ASN A O 1
ATOM 695 N N . ASN A 1 86 ? -3.636 -20.481 8.200 1.00 60.91 86 ASN A N 1
ATOM 696 C CA . ASN A 1 86 ? -2.350 -19.992 8.735 1.00 60.91 86 ASN A CA 1
ATOM 697 C C . ASN A 1 86 ? -1.247 -19.577 7.740 1.00 60.91 86 ASN A C 1
ATOM 699 O O . ASN A 1 86 ? -0.207 -19.106 8.198 1.00 60.91 86 ASN A O 1
ATOM 703 N N . GLU A 1 87 ? -1.441 -19.645 6.421 1.00 61.50 87 GLU A N 1
ATOM 704 C CA . GLU A 1 87 ? -0.400 -19.194 5.471 1.00 61.50 87 GLU A CA 1
ATOM 705 C C . GLU A 1 87 ? -0.146 -17.681 5.556 1.00 61.50 87 GLU A C 1
ATOM 707 O O . GLU A 1 87 ? 0.994 -17.224 5.511 1.00 61.50 87 GLU A O 1
ATOM 712 N N . CYS A 1 88 ? -1.202 -16.896 5.787 1.00 57.78 88 CYS A N 1
ATOM 713 C CA . CYS A 1 88 ? -1.088 -15.444 5.937 1.00 57.78 88 CYS A CA 1
ATOM 714 C C . CYS A 1 88 ? -0.434 -15.024 7.274 1.00 57.78 88 CYS A C 1
ATOM 716 O O . CYS A 1 88 ? 0.052 -13.905 7.397 1.00 57.78 88 CYS A O 1
ATOM 718 N N . GLY A 1 89 ? -0.355 -15.921 8.2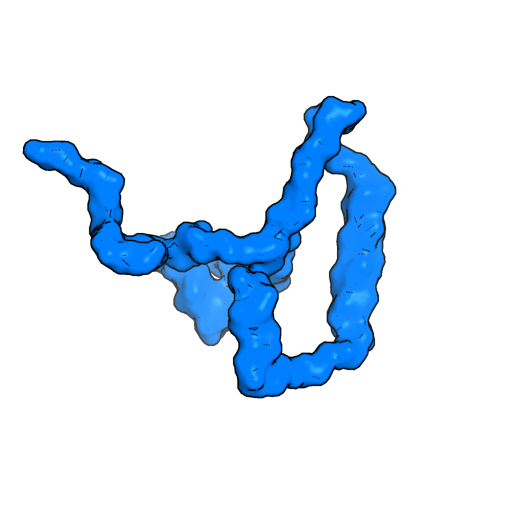67 1.00 53.78 89 GLY A N 1
ATOM 719 C CA . GLY A 1 89 ? 0.261 -15.633 9.570 1.00 53.78 89 GLY A CA 1
ATOM 720 C C . GLY A 1 89 ? 1.794 -15.594 9.564 1.00 53.78 89 GLY A C 1
ATOM 721 O O . GLY A 1 89 ? 2.382 -15.226 10.571 1.00 53.78 89 GLY A O 1
ATOM 722 N N . HIS A 1 90 ? 2.444 -15.990 8.462 1.00 40.97 90 HIS A N 1
ATOM 723 C CA . HIS A 1 90 ? 3.899 -15.858 8.270 1.00 40.97 90 HIS A CA 1
ATOM 724 C C . HIS A 1 90 ? 4.281 -14.671 7.373 1.00 40.97 90 HIS A C 1
ATOM 726 O O . HIS A 1 90 ? 5.463 -14.380 7.212 1.00 40.97 90 HIS A O 1
ATOM 732 N N . ALA A 1 91 ? 3.293 -13.992 6.781 1.00 43.88 91 ALA A N 1
ATOM 733 C CA . ALA A 1 91 ? 3.492 -12.746 6.042 1.00 43.88 91 ALA A CA 1
ATOM 734 C C . ALA A 1 91 ? 3.380 -11.500 6.948 1.00 43.88 91 ALA A C 1
ATOM 736 O O . ALA A 1 91 ? 3.414 -10.375 6.443 1.00 43.88 91 ALA A O 1
ATOM 737 N N . THR A 1 92 ? 3.219 -11.714 8.261 1.00 37.62 92 THR A N 1
ATOM 738 C CA . THR A 1 92 ? 3.145 -10.703 9.328 1.00 37.62 92 THR A CA 1
ATOM 739 C C . THR A 1 92 ? 4.450 -10.591 10.092 1.00 37.62 92 THR A C 1
ATOM 741 O O . THR A 1 92 ? 4.952 -11.661 10.507 1.00 37.62 92 THR A O 1
#

Foldseek 3Di:
DDDDACDDDPDSAPVPDDAQKDFFDDDDVPDHGVRRCVVPNGDDMDGRNQAQCPVDPRSDDPVRVVVVVVVVVCVVPDDDDDDDPCPVVVSD